Protein AF-A0A1B6LTF6-F1 (afdb_monomer)

Nearest PDB structures (foldseek):
  1we1-assembly4_D  TM=8.773E-01  e=3.688E-03  Synechocystis sp. PCC 6803
  1wox-assembly1_B  TM=9.077E-01  e=7.035E-02  Synechocystis sp. PCC 6803
  1rtw-assembly1_D  TM=5.455E-01  e=7.461E+00  Pyrococcus furiosus DSM 3638
  1wwm-assembly1_A  TM=3.262E-01  e=5.409E+00  Thermus thermophilus HB8

Solvent-accessible surface area (backbone atoms only — not comparable to full-atom values): 7005 Å² total; per-residue (Å²): 129,86,79,77,78,53,65,71,60,51,54,53,62,75,43,47,67,63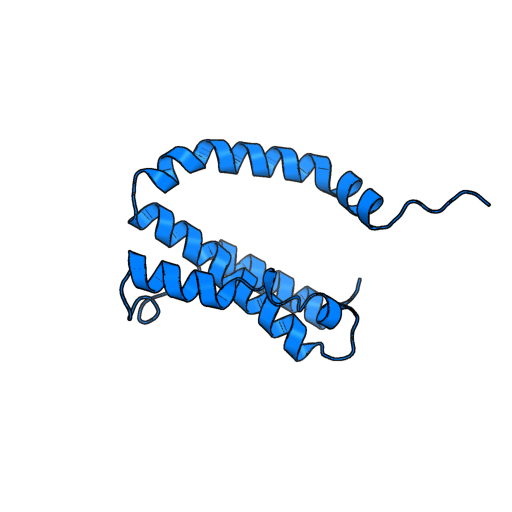,47,54,55,50,51,54,56,48,64,72,42,45,67,60,30,74,72,33,66,69,54,34,43,56,52,48,56,56,50,34,57,54,44,39,50,54,57,50,45,24,62,74,41,58,92,43,78,58,29,73,68,68,43,76,92,71,67,47,42,70,57,43,55,53,51,40,31,70,67,62,35,89,66,48,69,78,85,59,72,81,52,71,71,48,50,54,50,52,55,49,51,54,50,38,58,71,74,50,70,80,118

Organism: NCBI:txid36148

pLDDT: mean 94.02, std 7.32, range [45.12, 98.56]

Mean predicted aligned error: 3.91 Å

Foldseek 3Di:
DPDPDPVVVVVCVVCVVVCVVVVVVCVVCVVVLVVDLVSVLLVLLLVLLVLVLLLVLLVVPPPDCSVVVNDVVPRCNVVSLVSNCVSVNNCSPVPDDDDPVSVVVSVVQVVCSVPPVRD

Radius of gyration: 17.11 Å; Cα contacts (8 Å, |Δi|>4): 65; chains: 1; bounding box: 35×28×49 Å

Sequence (119 aa):
MEEEIPFTKQMRKATRQIHGVSDALINAKLAFAMSDNSVWAEGLLVFYEIFRYLEEAMVRLKGTPIAEFQIERLLRTKAFQTDLAHYLGEDWGKDYSPRESVTKYLLHLMEVEKKEPIL

Structure (mmCIF, N/CA/C/O backbone):
data_AF-A0A1B6LTF6-F1
#
_entry.id   AF-A0A1B6LTF6-F1
#
loop_
_atom_site.group_PDB
_atom_site.id
_atom_site.type_symbol
_atom_site.label_atom_id
_atom_site.label_alt_id
_atom_site.label_comp_id
_atom_site.label_asym_id
_atom_site.label_entity_id
_atom_site.label_seq_id
_atom_site.pdbx_PDB_ins_code
_atom_site.Cartn_x
_atom_site.Cartn_y
_atom_site.Cartn_z
_atom_site.occupancy
_atom_site.B_iso_or_equiv
_atom_site.auth_seq_id
_atom_site.auth_comp_id
_atom_site.auth_asym_id
_atom_site.auth_atom_id
_atom_site.pdbx_PDB_model_num
ATOM 1 N N . MET A 1 1 ? -20.935 15.910 29.973 1.00 45.12 1 MET A N 1
ATOM 2 C CA . MET A 1 1 ? -20.153 14.782 29.433 1.00 45.12 1 MET A CA 1
ATOM 3 C C . MET A 1 1 ? -19.077 15.400 28.575 1.00 45.12 1 MET A C 1
ATOM 5 O O . MET A 1 1 ? -19.418 16.229 27.741 1.00 45.12 1 MET A O 1
ATOM 9 N N . GLU A 1 2 ? -17.814 15.127 28.873 1.00 55.56 2 GLU A N 1
ATOM 10 C CA . GLU A 1 2 ? -16.705 15.586 28.037 1.00 55.56 2 GLU A CA 1
ATO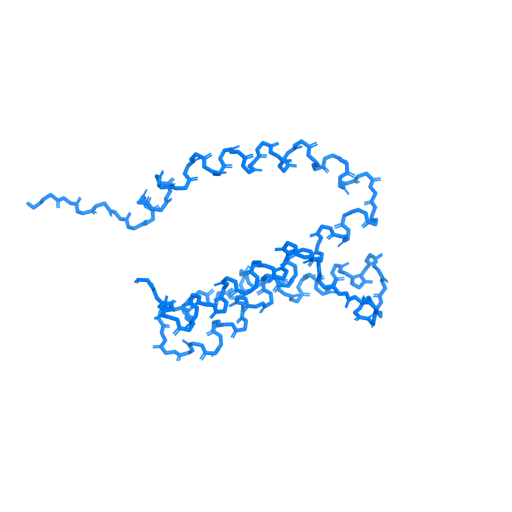M 11 C C . GLU A 1 2 ? -16.833 14.879 26.681 1.00 55.56 2 GLU A C 1
ATOM 13 O O . GLU A 1 2 ? -17.059 13.671 26.637 1.00 55.56 2 GLU A O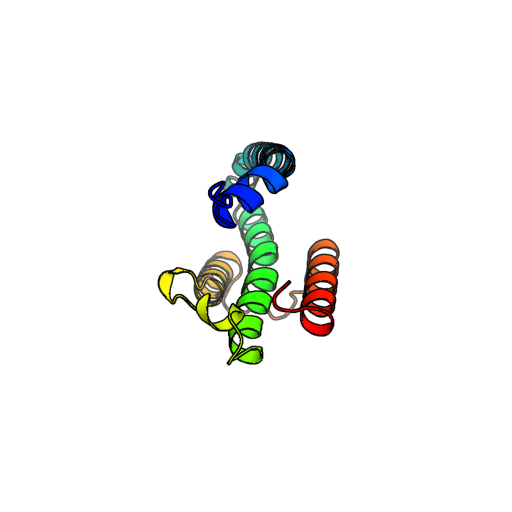 1
ATOM 18 N N . GLU A 1 3 ? -16.837 15.639 25.591 1.00 69.75 3 GLU A N 1
ATOM 19 C CA . GLU A 1 3 ? -17.066 15.098 24.253 1.00 69.75 3 GLU A CA 1
ATOM 20 C C . GLU A 1 3 ? -15.832 14.283 23.844 1.00 69.75 3 GLU A C 1
ATOM 22 O O . GLU A 1 3 ? -14.727 14.823 23.730 1.00 69.75 3 GLU A O 1
ATOM 27 N N . GLU A 1 4 ? -15.998 12.969 23.687 1.00 85.19 4 GLU A N 1
ATOM 28 C CA . GLU A 1 4 ? -14.898 12.078 23.329 1.00 85.19 4 GLU A CA 1
ATOM 29 C C . GLU A 1 4 ? -14.303 12.500 21.979 1.00 85.19 4 GLU A C 1
ATOM 31 O O . GLU A 1 4 ? -15.010 12.721 20.993 1.00 85.19 4 GLU A O 1
ATOM 36 N N . ILE A 1 5 ? -12.978 12.656 21.930 1.00 91.25 5 ILE A N 1
ATOM 37 C CA . ILE A 1 5 ? -12.281 13.093 20.720 1.00 91.25 5 ILE A CA 1
ATOM 38 C C . ILE A 1 5 ? -12.512 12.040 19.621 1.00 91.25 5 ILE A C 1
ATOM 40 O O . ILE A 1 5 ? -12.116 10.892 19.818 1.00 91.25 5 ILE A O 1
ATOM 44 N N . PRO A 1 6 ? -13.047 12.399 18.435 1.00 95.50 6 PRO A N 1
ATOM 45 C CA . PRO A 1 6 ? -13.253 11.444 17.348 1.00 95.50 6 PRO A CA 1
ATOM 46 C C . PRO A 1 6 ? -11.975 10.679 16.991 1.00 95.50 6 PRO A C 1
ATOM 48 O O . PRO A 1 6 ? -10.903 11.287 16.900 1.00 95.50 6 PRO A O 1
ATOM 51 N N . PHE A 1 7 ? -12.086 9.377 16.710 1.00 91.38 7 PHE A N 1
ATOM 52 C CA . PHE A 1 7 ? -10.942 8.513 16.377 1.00 91.38 7 PHE A CA 1
ATOM 53 C C . PHE A 1 7 ? -10.059 9.090 15.257 1.00 91.38 7 PHE A C 1
ATOM 55 O O . PHE A 1 7 ? -8.834 9.060 15.337 1.00 91.38 7 PHE A O 1
ATOM 62 N N . THR A 1 8 ? -10.657 9.752 14.263 1.00 94.69 8 THR A N 1
ATOM 63 C CA . THR A 1 8 ? -9.929 10.458 13.192 1.00 94.69 8 THR A CA 1
ATOM 64 C C . THR A 1 8 ? -8.979 11.543 13.718 1.00 94.69 8 THR A C 1
ATOM 66 O O . THR A 1 8 ? -7.857 11.685 13.224 1.00 94.69 8 THR A O 1
ATOM 69 N N . LYS A 1 9 ? -9.380 12.299 14.750 1.00 96.25 9 LYS A N 1
ATOM 70 C CA . LYS A 1 9 ? -8.520 13.294 15.412 1.00 96.25 9 LYS A CA 1
ATOM 71 C C . LYS A 1 9 ? -7.450 12.621 16.272 1.00 96.25 9 LYS A C 1
ATOM 73 O O . LYS A 1 9 ? -6.322 13.120 16.305 1.00 96.25 9 LYS A O 1
ATOM 78 N N . GLN A 1 10 ? -7.774 11.501 16.922 1.00 95.81 10 GLN A N 1
ATOM 79 C CA . GLN A 1 10 ? -6.803 10.714 17.689 1.00 95.81 10 GLN A CA 1
ATOM 80 C C . GLN A 1 10 ? -5.689 10.180 16.774 1.00 95.81 10 GLN A C 1
ATOM 82 O O . GLN A 1 10 ? -4.516 10.477 17.007 1.00 95.81 10 GLN A O 1
ATOM 87 N N . MET A 1 11 ? -6.049 9.525 15.665 1.00 95.12 11 MET A N 1
ATOM 88 C CA . MET A 1 11 ? -5.112 9.003 14.661 1.00 95.12 11 MET A CA 1
ATOM 89 C C . MET A 1 11 ? -4.235 10.098 14.050 1.00 95.12 11 MET A C 1
ATOM 91 O O . MET A 1 11 ? -3.015 9.940 13.953 1.00 95.12 11 MET A O 1
ATOM 95 N N . ARG A 1 12 ? -4.823 11.251 13.699 1.00 96.50 12 ARG A N 1
ATOM 96 C CA . ARG A 1 12 ? -4.063 12.404 13.186 1.00 96.50 12 ARG A CA 1
ATOM 97 C C . ARG A 1 12 ? -3.042 12.914 14.204 1.00 96.50 12 ARG A C 1
ATOM 99 O O . ARG A 1 12 ? -1.933 13.279 13.823 1.00 96.50 12 ARG A O 1
ATOM 106 N N . LYS A 1 13 ? -3.406 12.972 15.490 1.00 96.88 13 LYS A N 1
ATOM 107 C CA . LYS A 1 13 ? -2.496 13.413 16.556 1.00 96.88 13 LYS A CA 1
ATOM 108 C C . LYS A 1 13 ? -1.367 12.401 16.764 1.00 96.88 13 LYS A C 1
ATOM 110 O O . LYS A 1 13 ? -0.211 12.814 16.812 1.00 96.88 13 LYS A O 1
ATOM 115 N N . ALA A 1 14 ? -1.698 11.113 16.840 1.00 97.06 14 ALA A N 1
ATOM 116 C CA . ALA A 1 14 ? -0.745 10.033 17.088 1.00 97.06 14 ALA A CA 1
ATOM 117 C C . ALA A 1 14 ? 0.296 9.886 15.965 1.00 97.06 14 ALA A C 1
ATOM 119 O O . ALA A 1 14 ? 1.468 9.641 16.234 1.00 97.06 14 ALA A O 1
ATOM 120 N N . THR A 1 15 ? -0.101 10.101 14.708 1.00 97.19 15 THR A N 1
ATOM 121 C CA . THR A 1 15 ? 0.783 9.913 13.543 1.00 97.19 15 THR A CA 1
ATOM 122 C C . THR A 1 15 ? 1.488 11.190 13.075 1.00 97.19 15 THR A C 1
ATOM 124 O O . THR A 1 15 ? 2.348 11.125 12.199 1.00 97.19 15 THR A O 1
ATOM 127 N N . ARG A 1 16 ? 1.197 12.362 13.664 1.00 97.81 16 ARG A N 1
ATOM 128 C CA . ARG A 1 16 ? 1.701 13.670 13.193 1.00 97.81 16 ARG A CA 1
ATOM 129 C C . ARG A 1 16 ? 3.223 13.727 13.050 1.00 97.81 16 ARG A C 1
ATOM 131 O O . ARG A 1 16 ? 3.721 14.243 12.053 1.00 97.81 16 ARG A O 1
ATOM 138 N N . GLN A 1 17 ? 3.954 13.243 14.054 1.00 97.75 17 GLN A N 1
ATOM 139 C CA . GLN A 1 17 ? 5.415 13.320 14.058 1.00 97.75 17 GLN A CA 1
ATOM 140 C C . GLN A 1 17 ? 6.015 12.422 12.972 1.00 97.75 17 GLN A C 1
ATOM 142 O O . GLN A 1 17 ? 6.822 12.891 12.172 1.00 97.75 17 GLN A O 1
ATOM 147 N N . ILE A 1 18 ? 5.588 11.157 12.905 1.00 97.12 18 ILE A N 1
ATOM 148 C CA . ILE A 1 18 ? 6.114 10.208 11.917 1.00 97.12 18 ILE A CA 1
ATOM 149 C C . ILE A 1 18 ? 5.684 10.559 10.488 1.00 97.12 18 ILE A C 1
ATOM 151 O O . ILE A 1 18 ? 6.468 10.384 9.555 1.00 97.12 18 ILE A O 1
ATOM 155 N N . HIS A 1 19 ? 4.493 11.141 10.312 1.00 97.00 19 HIS A N 1
ATOM 156 C CA . HIS A 1 19 ? 4.064 11.706 9.035 1.00 97.00 19 HIS A CA 1
ATOM 157 C C . HIS A 1 19 ? 5.018 12.812 8.578 1.00 97.00 19 HIS A C 1
ATOM 159 O O . HIS A 1 19 ? 5.439 12.796 7.430 1.00 97.00 19 HIS A O 1
ATOM 165 N N . GLY A 1 20 ? 5.405 13.745 9.457 1.00 97.81 20 GLY A N 1
ATOM 166 C CA . GLY A 1 20 ? 6.341 14.819 9.098 1.00 97.81 20 GLY A CA 1
ATOM 167 C C . GLY A 1 20 ? 7.707 14.300 8.634 1.00 97.81 20 GLY A C 1
ATOM 168 O O . GLY A 1 20 ? 8.255 14.799 7.655 1.00 97.81 20 GLY A O 1
ATOM 169 N N . VAL A 1 21 ? 8.231 13.259 9.289 1.00 97.31 21 VAL A N 1
ATOM 170 C CA . VAL A 1 21 ? 9.480 12.600 8.866 1.00 97.31 21 VAL A CA 1
ATOM 171 C C . VAL A 1 21 ? 9.309 11.920 7.505 1.00 97.31 21 VAL A C 1
ATOM 173 O O . VAL A 1 21 ? 10.147 12.089 6.621 1.00 97.31 21 VAL A O 1
ATOM 176 N N . SER A 1 22 ? 8.219 11.171 7.327 1.00 94.81 22 SER A N 1
ATOM 177 C CA . SER A 1 22 ? 7.945 10.434 6.087 1.00 94.81 22 SER A CA 1
ATOM 178 C C . SER A 1 22 ? 7.748 11.379 4.899 1.00 94.81 22 SER A C 1
ATOM 180 O O . SER A 1 22 ? 8.327 11.159 3.840 1.00 94.81 22 SER A O 1
ATOM 182 N N . ASP A 1 23 ? 6.996 12.462 5.094 1.00 95.81 23 ASP A N 1
ATOM 183 C CA . ASP A 1 23 ? 6.724 13.484 4.081 1.00 95.81 23 ASP A CA 1
ATOM 184 C C . ASP A 1 23 ? 8.012 14.184 3.621 1.00 95.81 23 ASP A C 1
ATOM 186 O O . ASP A 1 23 ? 8.271 14.292 2.423 1.00 95.81 23 ASP A O 1
ATOM 190 N N . ALA A 1 24 ? 8.891 14.566 4.554 1.00 96.25 24 ALA A N 1
ATOM 191 C CA . ALA A 1 24 ? 10.189 15.150 4.213 1.00 96.25 24 ALA A CA 1
ATOM 192 C C . ALA A 1 24 ? 11.064 14.189 3.384 1.00 96.25 24 ALA A C 1
ATOM 194 O O . ALA A 1 24 ? 11.682 14.603 2.401 1.00 96.25 24 ALA A O 1
ATOM 195 N N . LEU A 1 25 ? 11.095 12.900 3.750 1.00 94.50 25 LEU A N 1
ATOM 196 C CA . LEU A 1 25 ? 11.865 11.882 3.028 1.00 94.50 25 LEU A CA 1
ATOM 197 C C . LEU A 1 25 ? 11.320 11.621 1.620 1.00 94.50 25 LEU A C 1
ATOM 199 O O . LEU A 1 25 ? 12.110 11.484 0.684 1.00 94.50 25 LEU A O 1
ATOM 203 N N . ILE A 1 26 ? 9.996 11.547 1.464 1.00 91.56 26 ILE A N 1
ATOM 204 C CA . ILE A 1 26 ? 9.364 11.355 0.156 1.00 91.56 26 ILE A CA 1
ATOM 205 C C . ILE A 1 26 ? 9.617 12.570 -0.733 1.00 91.56 26 ILE A C 1
ATOM 207 O O . ILE A 1 26 ? 10.115 12.397 -1.843 1.00 91.56 26 ILE A O 1
ATOM 211 N N . ASN A 1 27 ? 9.385 13.790 -0.241 1.00 92.75 27 ASN A N 1
ATOM 212 C CA . ASN A 1 27 ? 9.604 15.009 -1.025 1.00 92.75 27 ASN A CA 1
ATOM 213 C C . ASN A 1 27 ? 11.067 15.168 -1.469 1.00 92.75 27 ASN A C 1
ATOM 215 O O . ASN A 1 27 ? 11.323 15.554 -2.608 1.00 92.75 27 ASN A O 1
ATOM 219 N N . ALA A 1 28 ? 12.032 14.793 -0.623 1.00 93.19 28 ALA A N 1
ATOM 220 C CA . ALA A 1 28 ? 13.450 14.808 -0.988 1.00 93.19 28 ALA A CA 1
ATOM 221 C C . ALA A 1 28 ? 13.803 13.811 -2.110 1.00 93.19 28 ALA A C 1
ATOM 223 O O . ALA A 1 28 ? 14.743 14.042 -2.869 1.00 93.19 28 ALA A O 1
ATOM 224 N N . LYS A 1 29 ? 13.069 12.696 -2.219 1.00 91.56 29 LYS A N 1
ATOM 225 C CA . LYS A 1 29 ? 13.316 11.637 -3.212 1.00 91.56 29 LYS A CA 1
ATOM 226 C C . LYS A 1 29 ? 12.450 11.758 -4.463 1.00 91.56 29 LYS A C 1
ATOM 228 O O . LYS A 1 29 ? 12.794 11.168 -5.483 1.00 91.56 29 LYS A O 1
ATOM 233 N N . LEU A 1 30 ? 11.358 12.519 -4.406 1.00 92.94 30 LEU A N 1
ATOM 234 C CA . LEU A 1 30 ? 10.353 12.559 -5.465 1.00 92.94 30 LEU A CA 1
ATOM 235 C C . LEU A 1 30 ? 10.920 13.088 -6.788 1.00 92.94 30 LEU A C 1
ATOM 237 O O . LEU A 1 30 ? 10.651 12.512 -7.835 1.00 92.94 30 LEU A O 1
ATOM 241 N N . ALA A 1 31 ? 11.759 14.127 -6.742 1.00 90.12 31 ALA A N 1
ATOM 242 C CA . ALA A 1 31 ? 12.406 14.666 -7.940 1.00 90.12 31 ALA A CA 1
ATOM 243 C C . ALA A 1 31 ? 13.285 13.620 -8.650 1.00 90.12 31 ALA A C 1
ATOM 245 O O . ALA A 1 31 ? 13.258 13.524 -9.873 1.00 90.12 31 ALA A O 1
ATOM 246 N N . PHE A 1 32 ? 14.010 12.795 -7.886 1.00 90.12 32 PHE A N 1
ATOM 247 C CA . PHE A 1 32 ? 14.809 11.700 -8.437 1.00 90.12 32 PHE A CA 1
ATOM 248 C C . PHE A 1 32 ? 13.927 10.581 -8.986 1.00 90.12 32 PHE A C 1
ATOM 250 O O . PHE A 1 32 ? 14.172 10.099 -10.087 1.00 90.12 32 PHE A O 1
ATOM 257 N N . ALA A 1 33 ? 12.872 10.207 -8.258 1.00 91.75 33 ALA A N 1
ATOM 258 C CA . ALA A 1 33 ? 11.934 9.188 -8.713 1.00 91.75 33 ALA A CA 1
ATOM 259 C C . ALA A 1 33 ? 11.273 9.576 -10.044 1.00 91.75 33 ALA A C 1
ATOM 261 O O . ALA A 1 33 ? 11.152 8.736 -10.921 1.00 91.75 33 ALA A O 1
ATOM 262 N N . MET A 1 34 ? 10.914 10.849 -10.230 1.00 91.31 34 MET A N 1
ATOM 263 C CA . MET A 1 34 ? 10.315 11.339 -11.479 1.00 91.31 34 MET A CA 1
ATOM 264 C C . MET A 1 34 ? 11.327 11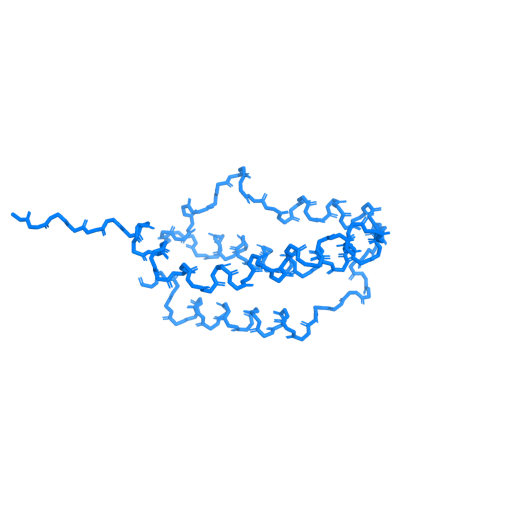.565 -12.612 1.00 91.31 34 MET A C 1
ATOM 266 O O . MET A 1 34 ? 10.921 11.777 -13.750 1.00 91.31 34 MET A O 1
ATOM 270 N N . SER A 1 35 ? 12.631 11.559 -12.321 1.00 92.75 35 SER A N 1
ATOM 271 C CA . SER A 1 35 ? 13.669 11.767 -13.340 1.00 92.75 35 SER A CA 1
ATOM 272 C C . SER A 1 35 ? 13.980 10.514 -14.162 1.00 92.75 35 SER A C 1
ATOM 274 O O . SER A 1 35 ? 14.578 10.624 -15.230 1.00 92.75 35 SER A O 1
ATOM 276 N N . ASP A 1 36 ? 13.566 9.338 -13.682 1.00 94.81 36 ASP A N 1
ATOM 277 C CA . ASP A 1 36 ? 13.860 8.049 -14.300 1.00 94.81 36 ASP A CA 1
ATOM 278 C C . ASP A 1 36 ? 12.661 7.098 -14.155 1.00 94.81 36 ASP A C 1
ATOM 280 O O . ASP A 1 36 ? 12.261 6.733 -13.047 1.00 94.81 36 ASP A O 1
ATOM 284 N N . ASN A 1 37 ? 12.104 6.667 -15.290 1.00 94.94 37 ASN A N 1
ATOM 285 C CA . ASN A 1 37 ? 10.956 5.759 -15.340 1.00 94.94 37 ASN A CA 1
ATOM 286 C C . ASN A 1 37 ? 11.215 4.423 -14.630 1.00 94.94 37 A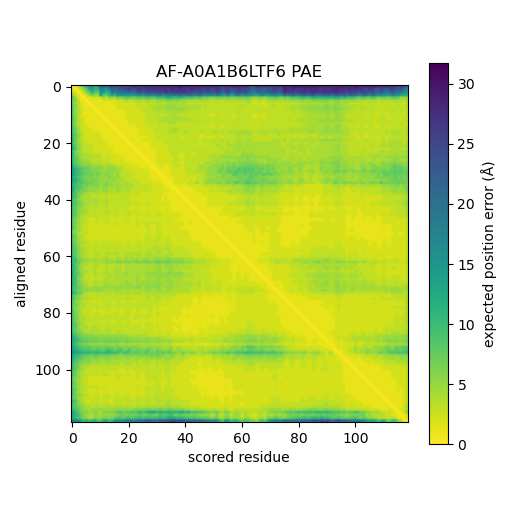SN A C 1
ATOM 288 O O . ASN A 1 37 ? 10.287 3.868 -14.043 1.00 94.94 37 ASN A O 1
ATOM 292 N N . SER A 1 38 ? 12.447 3.908 -14.653 1.00 92.19 38 SER A N 1
ATOM 293 C CA . SER A 1 38 ? 12.788 2.672 -13.942 1.00 92.19 38 SER A CA 1
ATOM 294 C C . SER A 1 38 ? 12.741 2.875 -12.426 1.00 92.19 38 SER A C 1
ATOM 296 O O . SER A 1 38 ? 12.185 2.048 -11.706 1.00 92.19 38 SER A O 1
ATOM 298 N N . VAL A 1 39 ? 13.227 4.020 -11.935 1.00 93.69 39 VAL A N 1
ATOM 299 C CA . VAL A 1 39 ? 13.182 4.367 -10.506 1.00 93.69 39 VAL A CA 1
ATOM 300 C C . VAL A 1 39 ? 11.743 4.620 -10.059 1.00 93.69 39 VAL A C 1
ATOM 302 O O . VAL A 1 39 ? 11.349 4.184 -8.974 1.00 93.69 39 VAL A O 1
ATOM 305 N N . TRP A 1 40 ? 10.943 5.285 -10.894 1.00 95.75 40 TRP A N 1
ATOM 306 C CA . TRP A 1 40 ? 9.515 5.467 -10.652 1.00 95.75 40 TRP A CA 1
ATOM 307 C C . TRP A 1 40 ? 8.782 4.127 -10.539 1.00 95.75 40 TRP A C 1
ATOM 309 O O . TRP A 1 40 ? 8.089 3.887 -9.549 1.00 95.75 40 TRP A O 1
ATOM 319 N N . ALA A 1 41 ? 8.982 3.229 -11.508 1.00 95.19 41 ALA A N 1
ATOM 320 C CA . ALA A 1 41 ? 8.349 1.915 -11.538 1.00 95.19 41 ALA A CA 1
ATOM 321 C C . ALA A 1 41 ? 8.728 1.048 -10.327 1.00 95.19 41 ALA A C 1
ATOM 323 O O . ALA A 1 41 ? 7.864 0.417 -9.720 1.00 95.19 41 ALA A O 1
ATOM 324 N N . GLU A 1 42 ? 9.992 1.087 -9.904 1.00 92.38 42 GLU A N 1
ATOM 325 C CA . GLU A 1 42 ? 10.445 0.457 -8.659 1.00 92.38 42 GLU A CA 1
ATOM 326 C C . GLU A 1 42 ? 9.724 1.014 -7.423 1.00 92.38 42 GLU A C 1
ATOM 328 O O . GLU A 1 42 ? 9.388 0.271 -6.498 1.00 92.38 42 GLU A O 1
ATOM 333 N N . GLY A 1 43 ? 9.443 2.320 -7.407 1.00 93.69 43 GLY A N 1
ATOM 334 C CA . GLY A 1 43 ? 8.600 2.944 -6.390 1.00 93.69 43 GLY A CA 1
ATOM 335 C C . GLY A 1 43 ? 7.171 2.399 -6.408 1.00 93.69 43 GLY A C 1
ATOM 336 O O . GLY A 1 43 ? 6.636 2.055 -5.354 1.00 93.69 43 GLY A O 1
ATOM 337 N N . LEU A 1 44 ? 6.567 2.257 -7.591 1.00 96.38 44 LEU A N 1
ATOM 338 C CA . LEU A 1 44 ? 5.223 1.689 -7.743 1.00 96.38 44 LEU A CA 1
ATOM 339 C C . LEU A 1 44 ? 5.147 0.242 -7.237 1.00 96.38 44 LEU A C 1
ATOM 341 O O . LEU A 1 44 ? 4.189 -0.096 -6.545 1.00 96.38 44 LEU A O 1
ATOM 345 N N . LEU A 1 45 ? 6.168 -0.584 -7.495 1.00 96.00 45 LEU A N 1
ATOM 346 C CA . LEU A 1 45 ? 6.235 -1.967 -7.000 1.00 96.00 45 LEU A CA 1
ATOM 347 C C . LEU A 1 45 ? 6.201 -2.053 -5.467 1.00 96.00 45 LEU A C 1
ATOM 349 O O . LEU A 1 45 ? 5.622 -2.990 -4.917 1.00 96.00 45 LEU A O 1
ATOM 353 N N . VAL A 1 46 ? 6.787 -1.075 -4.764 1.00 95.12 46 VAL A N 1
ATOM 354 C CA . VAL A 1 46 ? 6.728 -1.006 -3.293 1.00 95.12 46 VAL A CA 1
ATOM 355 C C . VAL A 1 46 ? 5.293 -0.802 -2.812 1.00 95.12 46 VAL A C 1
ATOM 357 O O . VAL A 1 46 ? 4.878 -1.454 -1.857 1.00 95.12 46 VAL A O 1
ATOM 360 N N . PHE A 1 47 ? 4.530 0.082 -3.457 1.00 96.50 47 PHE A N 1
ATOM 361 C CA . PHE A 1 47 ? 3.142 0.347 -3.071 1.00 96.50 47 PHE A CA 1
ATOM 362 C C . PHE A 1 47 ? 2.186 -0.758 -3.525 1.00 96.50 47 PHE A C 1
ATOM 364 O O . PHE A 1 47 ? 1.285 -1.121 -2.768 1.00 9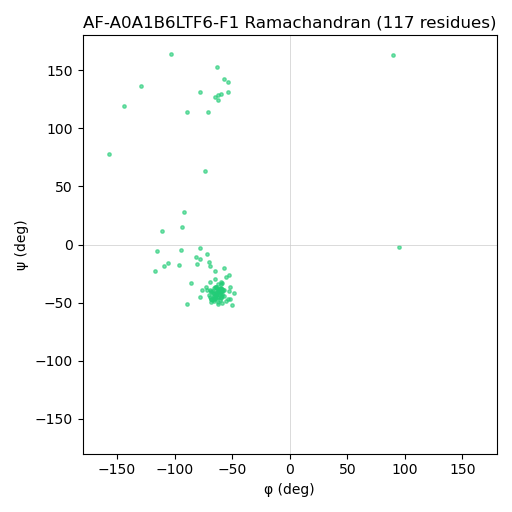6.50 47 PHE A O 1
ATOM 371 N N . TYR A 1 48 ? 2.393 -1.308 -4.723 1.00 97.94 48 TYR A N 1
ATOM 372 C CA . TYR A 1 48 ? 1.546 -2.339 -5.319 1.00 97.94 48 TYR A CA 1
ATOM 373 C C . TYR A 1 48 ? 1.285 -3.507 -4.362 1.00 97.94 48 TYR A C 1
ATOM 375 O O . TYR A 1 48 ? 0.127 -3.828 -4.100 1.00 97.94 48 TYR A O 1
ATOM 383 N N . GLU A 1 49 ? 2.340 -4.094 -3.793 1.00 97.38 49 GLU A N 1
ATOM 384 C CA . GLU A 1 49 ? 2.220 -5.249 -2.897 1.00 97.38 49 GLU A CA 1
ATOM 385 C C . GLU A 1 49 ? 1.432 -4.938 -1.626 1.00 97.38 49 GLU A C 1
ATOM 387 O O . GLU A 1 49 ? 0.595 -5.730 -1.193 1.00 97.38 49 GLU A O 1
ATOM 392 N N . ILE A 1 50 ? 1.662 -3.759 -1.046 1.00 98.12 50 ILE A N 1
ATOM 393 C CA . ILE A 1 50 ? 0.989 -3.343 0.185 1.00 98.12 50 ILE A CA 1
ATOM 394 C C . ILE A 1 50 ? -0.498 -3.119 -0.076 1.00 98.12 50 ILE A C 1
ATOM 396 O O . ILE A 1 50 ? -1.337 -3.642 0.656 1.00 98.12 50 ILE A O 1
ATOM 400 N N . PHE A 1 51 ? -0.840 -2.388 -1.139 1.00 98.19 51 PHE A N 1
ATOM 401 C CA . PHE A 1 51 ? -2.237 -2.152 -1.497 1.00 98.19 51 PHE A CA 1
ATOM 402 C C . PHE A 1 51 ? -2.943 -3.440 -1.904 1.00 98.19 51 PHE A C 1
ATOM 404 O O . PHE A 1 51 ? -4.050 -3.684 -1.436 1.00 98.19 51 PHE A O 1
ATOM 411 N N . ARG A 1 52 ? -2.288 -4.305 -2.688 1.00 97.88 52 ARG A N 1
ATOM 412 C CA . ARG A 1 52 ? -2.824 -5.626 -3.032 1.00 97.88 52 ARG A CA 1
ATOM 413 C C . ARG A 1 52 ? -3.170 -6.426 -1.783 1.00 97.88 52 ARG A C 1
ATOM 415 O O . ARG A 1 52 ? -4.290 -6.915 -1.678 1.00 97.88 52 ARG A O 1
ATOM 422 N N . TYR A 1 53 ? -2.257 -6.500 -0.815 1.00 97.94 53 TYR A N 1
ATOM 423 C CA . TYR A 1 53 ? -2.526 -7.205 0.434 1.00 97.94 53 TYR A CA 1
ATOM 424 C C . TYR A 1 53 ? -3.716 -6.607 1.198 1.00 97.94 53 TYR A C 1
ATOM 426 O O . TYR A 1 53 ? -4.595 -7.351 1.634 1.00 97.94 53 TYR A O 1
ATOM 434 N N . LEU A 1 54 ? -3.749 -5.280 1.366 1.00 97.44 54 LEU A N 1
ATOM 435 C CA . LEU A 1 54 ? -4.807 -4.583 2.108 1.00 97.44 54 LEU A CA 1
ATOM 436 C C . LEU A 1 54 ? -6.179 -4.741 1.439 1.00 97.44 54 LEU A C 1
ATOM 438 O O . LEU A 1 54 ? -7.166 -5.006 2.121 1.00 97.44 54 LEU A O 1
ATOM 442 N N . GLU A 1 55 ? -6.249 -4.619 0.114 1.00 97.94 55 GLU A N 1
ATOM 443 C CA . GLU A 1 55 ? -7.490 -4.789 -0.648 1.00 97.94 55 GLU A CA 1
ATOM 444 C C . GLU A 1 55 ? -7.996 -6.235 -0.592 1.00 97.94 55 GLU A C 1
ATOM 446 O O . GLU A 1 55 ? -9.191 -6.469 -0.405 1.00 97.94 55 GLU A O 1
ATOM 451 N N . GLU A 1 56 ? -7.100 -7.223 -0.678 1.00 97.62 56 GLU A N 1
ATOM 452 C CA . GLU A 1 56 ? -7.466 -8.626 -0.472 1.00 97.62 56 GLU A CA 1
ATOM 453 C C . GLU A 1 56 ? -7.923 -8.886 0.975 1.00 97.62 56 GLU A C 1
ATOM 455 O O . GLU A 1 56 ? -8.861 -9.657 1.188 1.00 97.62 56 GLU A O 1
ATOM 460 N N . ALA A 1 57 ? -7.317 -8.228 1.971 1.00 96.62 57 ALA A N 1
ATOM 461 C CA . ALA A 1 57 ? -7.723 -8.343 3.373 1.00 96.62 57 ALA A CA 1
ATOM 462 C C . ALA A 1 57 ? -9.156 -7.835 3.599 1.00 96.62 57 ALA A C 1
ATOM 464 O O . ALA A 1 57 ? -9.918 -8.480 4.316 1.00 96.62 57 ALA A O 1
ATOM 465 N N . MET A 1 58 ? -9.572 -6.750 2.932 1.00 96.38 58 MET A N 1
ATOM 466 C CA . MET A 1 58 ? -10.962 -6.258 2.984 1.00 96.38 58 MET A CA 1
ATOM 467 C C . MET A 1 58 ? -11.970 -7.305 2.485 1.00 96.38 58 MET A C 1
ATOM 469 O O . MET A 1 58 ? -13.088 -7.382 2.994 1.00 96.38 58 MET A O 1
ATOM 473 N N . VAL A 1 59 ? -11.568 -8.142 1.521 1.00 96.69 59 VAL A N 1
ATOM 474 C CA . VAL A 1 5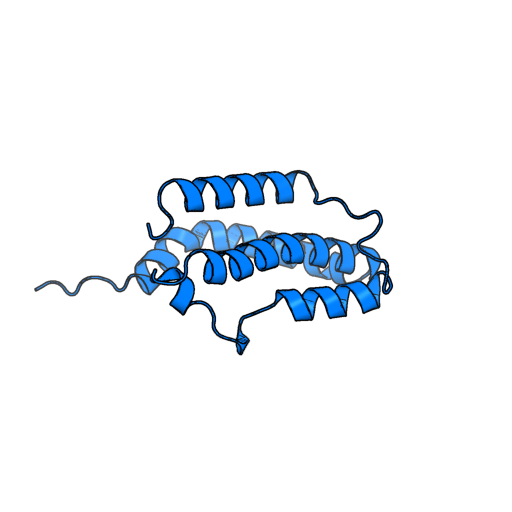9 ? -12.384 -9.262 1.028 1.00 96.69 59 VAL A CA 1
ATOM 475 C C . VAL A 1 59 ? -12.347 -10.447 1.996 1.00 96.69 59 VAL A C 1
ATOM 477 O O . VAL A 1 59 ? -13.397 -11.016 2.298 1.00 96.69 59 VAL A O 1
ATOM 480 N N . ARG A 1 60 ? -11.162 -10.826 2.499 1.00 96.19 60 ARG A N 1
ATOM 481 C CA . ARG A 1 60 ? -11.000 -11.944 3.451 1.00 96.19 60 ARG A CA 1
ATOM 482 C C . ARG A 1 60 ? -11.737 -11.696 4.766 1.00 96.19 60 ARG A C 1
ATOM 484 O O . ARG A 1 60 ? -12.360 -12.611 5.295 1.00 96.19 60 ARG A O 1
ATOM 491 N N . LEU A 1 61 ? -11.709 -10.460 5.258 1.00 95.56 61 LEU A N 1
ATOM 492 C CA . LEU A 1 61 ? -12.326 -10.027 6.515 1.00 95.56 61 LEU A CA 1
ATOM 493 C C . LEU A 1 61 ? -13.759 -9.510 6.322 1.00 95.56 61 LEU A C 1
ATOM 495 O O . LEU A 1 61 ? -14.243 -8.669 7.089 1.00 95.56 61 LEU A O 1
ATOM 499 N N . LYS A 1 62 ? -14.459 -10.008 5.296 1.00 95.12 62 LYS A N 1
ATOM 500 C CA . LYS A 1 62 ? -15.870 -9.700 5.066 1.00 95.12 62 LYS A CA 1
ATOM 501 C C . LYS A 1 62 ? -16.691 -9.991 6.326 1.00 95.12 62 LYS A C 1
ATOM 503 O O . LYS A 1 62 ? -16.605 -11.073 6.897 1.00 95.12 62 LYS A O 1
ATOM 508 N N . GLY A 1 63 ? -17.520 -9.029 6.728 1.00 93.62 63 GLY A N 1
ATOM 509 C CA . GLY A 1 63 ? -18.315 -9.106 7.960 1.00 93.62 63 GLY A CA 1
ATOM 510 C C . GLY A 1 63 ? -17.660 -8.439 9.174 1.00 93.62 63 GLY A C 1
ATOM 511 O O . GLY A 1 63 ? -18.283 -8.378 10.228 1.00 93.62 63 GLY A O 1
ATOM 512 N N . THR A 1 64 ? -16.448 -7.900 9.023 1.00 95.19 64 THR A N 1
ATOM 513 C CA . THR A 1 64 ? -15.830 -6.975 9.984 1.00 95.19 64 THR A CA 1
ATOM 514 C C . THR A 1 64 ? -15.913 -5.529 9.471 1.00 95.19 64 THR A C 1
ATOM 516 O O . THR A 1 64 ? -16.084 -5.334 8.262 1.00 95.19 64 THR A O 1
ATOM 519 N N . PRO A 1 65 ? -15.708 -4.512 10.332 1.00 94.62 65 PRO A N 1
ATOM 520 C CA . PRO A 1 65 ? -15.602 -3.115 9.899 1.00 94.62 65 PRO A CA 1
ATOM 521 C C . PRO A 1 65 ? -14.501 -2.863 8.858 1.00 94.62 65 PRO A C 1
ATOM 523 O O . PRO A 1 65 ? -14.569 -1.892 8.113 1.00 94.62 65 PRO A O 1
ATOM 526 N N . ILE A 1 66 ? -13.502 -3.748 8.739 1.00 94.50 66 ILE A N 1
ATOM 527 C CA . ILE A 1 66 ? -12.444 -3.618 7.726 1.00 94.50 66 ILE A CA 1
ATOM 528 C C . ILE A 1 66 ? -13.011 -3.678 6.304 1.00 94.50 66 ILE A C 1
ATOM 530 O O . ILE A 1 66 ? -12.539 -2.963 5.420 1.00 94.50 66 ILE A O 1
ATOM 534 N N . ALA A 1 67 ? -14.065 -4.465 6.083 1.00 94.88 67 ALA A N 1
ATOM 535 C CA . ALA A 1 67 ? -14.714 -4.557 4.779 1.00 94.88 67 ALA A CA 1
ATOM 536 C C . ALA A 1 67 ? -15.379 -3.234 4.347 1.00 94.88 67 ALA A C 1
ATOM 538 O O . ALA A 1 67 ? -15.547 -2.995 3.153 1.00 94.88 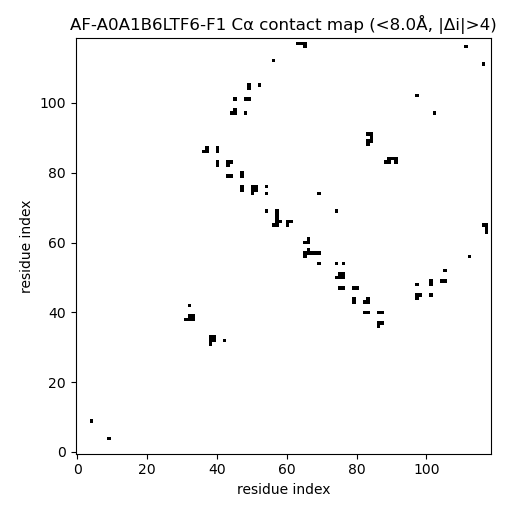67 ALA A O 1
ATOM 539 N N . GLU A 1 68 ? -15.716 -2.345 5.289 1.00 93.75 68 GLU A N 1
ATOM 540 C CA . GLU A 1 68 ? -16.313 -1.035 4.990 1.00 93.75 68 GLU A CA 1
ATOM 541 C C . GLU A 1 68 ? -15.323 -0.084 4.299 1.00 93.75 68 GLU A C 1
ATOM 543 O O . GLU A 1 68 ? -15.734 0.862 3.625 1.00 93.75 68 GLU A O 1
ATOM 548 N N . PHE A 1 69 ? -14.017 -0.361 4.390 1.00 93.00 69 PHE A N 1
ATOM 549 C CA . PHE A 1 69 ? -12.987 0.383 3.663 1.00 93.00 69 PHE A CA 1
ATOM 550 C C . PHE A 1 69 ? -12.870 -0.008 2.185 1.00 93.00 69 PHE A C 1
ATOM 552 O O . PHE A 1 69 ? -12.107 0.633 1.457 1.00 93.00 69 PHE A O 1
ATOM 559 N N . GLN A 1 70 ? -13.643 -0.993 1.707 1.00 94.56 70 GLN A N 1
ATOM 560 C CA . GLN A 1 70 ? -13.703 -1.377 0.295 1.00 94.56 70 GLN A CA 1
ATOM 561 C C . GLN A 1 70 ? -14.481 -0.342 -0.541 1.00 94.56 70 GLN A C 1
ATOM 563 O O . GLN A 1 70 ? -15.526 -0.609 -1.135 1.00 94.56 70 GLN A O 1
ATOM 568 N N . ILE A 1 71 ? -13.956 0.878 -0.593 1.00 95.25 71 ILE A N 1
ATOM 569 C CA . ILE A 1 71 ? -14.506 1.989 -1.360 1.00 95.25 71 ILE A CA 1
ATOM 570 C C . ILE A 1 71 ? -13.882 1.930 -2.752 1.00 95.25 71 ILE A C 1
ATOM 572 O O . ILE A 1 71 ? -12.685 2.161 -2.900 1.00 95.25 71 ILE A O 1
ATOM 576 N N . GLU A 1 72 ? -14.688 1.663 -3.783 1.00 92.94 72 GLU A N 1
ATOM 577 C CA . GLU A 1 72 ? -14.223 1.444 -5.166 1.00 92.94 72 GLU A CA 1
ATOM 578 C C . GLU A 1 72 ? -13.231 2.516 -5.648 1.00 92.94 72 GLU A C 1
ATOM 580 O O . GLU A 1 72 ? -12.186 2.214 -6.221 1.00 92.94 72 GLU A O 1
ATOM 585 N N . ARG A 1 73 ? -13.505 3.787 -5.331 1.00 93.38 73 ARG A N 1
ATOM 586 C CA . ARG A 1 73 ? -12.660 4.927 -5.716 1.00 93.38 73 ARG A CA 1
ATOM 587 C C . ARG A 1 73 ? -11.329 5.025 -4.970 1.00 93.38 73 ARG A C 1
ATOM 589 O O . ARG A 1 73 ? -10.524 5.879 -5.343 1.00 93.38 73 ARG A O 1
ATOM 596 N N . LEU A 1 74 ? -11.099 4.209 -3.944 1.00 94.56 74 LEU A N 1
ATOM 597 C CA . LEU A 1 74 ? -9.854 4.140 -3.173 1.00 94.56 74 LEU A CA 1
ATOM 598 C C . LEU A 1 74 ? -9.022 2.895 -3.497 1.00 94.56 74 LEU A C 1
ATOM 600 O O . LEU A 1 74 ? -7.828 2.907 -3.220 1.00 94.56 74 LEU A O 1
ATOM 604 N N . LEU A 1 75 ? -9.596 1.880 -4.152 1.00 96.81 75 LEU A N 1
ATOM 605 C CA . LEU A 1 75 ? -8.855 0.702 -4.616 1.00 96.81 75 LEU A CA 1
ATOM 606 C C . LEU A 1 75 ? -7.789 1.125 -5.632 1.00 96.81 75 LEU A C 1
ATOM 608 O O . LEU A 1 75 ? -8.079 1.895 -6.555 1.00 96.81 75 LEU A O 1
ATOM 612 N N . ARG A 1 76 ? -6.543 0.702 -5.432 1.00 97.94 76 ARG A N 1
ATOM 613 C CA . ARG A 1 76 ? -5.354 1.066 -6.213 1.00 97.94 76 ARG A CA 1
ATOM 614 C C . ARG A 1 76 ? -4.722 -0.122 -6.929 1.00 97.94 76 ARG A C 1
ATOM 616 O O . ARG A 1 76 ? -4.052 0.118 -7.928 1.00 97.94 76 ARG A O 1
ATOM 623 N N . THR A 1 77 ? -4.928 -1.370 -6.498 1.00 98.06 77 THR A N 1
ATOM 624 C CA . THR A 1 77 ? -4.213 -2.535 -7.061 1.00 98.06 77 THR A CA 1
ATOM 625 C C . THR A 1 77 ? -4.294 -2.611 -8.585 1.00 98.06 77 THR A C 1
ATOM 627 O O . THR A 1 77 ? -3.264 -2.745 -9.239 1.00 98.06 77 THR A O 1
ATOM 630 N N . LYS A 1 78 ? -5.486 -2.444 -9.174 1.00 97.62 78 LYS A N 1
ATOM 631 C CA . LYS A 1 78 ? -5.657 -2.458 -10.641 1.00 97.62 78 LYS A CA 1
ATOM 632 C C . LYS A 1 78 ? -4.959 -1.288 -11.343 1.00 97.62 78 LYS A C 1
ATOM 634 O O . LYS A 1 78 ? -4.416 -1.460 -12.431 1.00 97.62 78 LYS A O 1
ATOM 639 N N . ALA A 1 79 ? -4.978 -0.107 -10.725 1.00 98.06 79 ALA A N 1
ATOM 640 C CA . ALA A 1 79 ? -4.288 1.066 -11.254 1.00 98.06 79 ALA A CA 1
ATOM 641 C C . ALA A 1 79 ? -2.770 0.836 -11.255 1.00 98.06 79 ALA A C 1
ATOM 643 O O . ALA A 1 79 ? -2.144 0.981 -12.297 1.00 98.06 79 ALA A O 1
ATOM 644 N N . PHE A 1 80 ? -2.209 0.330 -10.151 1.00 98.19 80 PHE A N 1
ATOM 645 C CA . PHE A 1 80 ? -0.797 -0.050 -10.096 1.00 98.19 80 PHE A CA 1
ATOM 646 C C . PHE A 1 80 ? -0.429 -1.103 -11.140 1.00 98.19 80 PHE A C 1
ATOM 648 O O . PHE A 1 80 ? 0.599 -0.962 -11.783 1.00 98.19 80 PHE A O 1
ATOM 655 N N . GLN A 1 81 ? -1.256 -2.130 -11.360 1.00 97.75 81 GLN A N 1
ATOM 656 C CA . GLN A 1 81 ? -0.994 -3.127 -12.409 1.00 97.75 81 GLN A CA 1
ATOM 657 C C . GLN A 1 81 ? -0.926 -2.497 -13.805 1.00 97.75 81 GLN A C 1
ATOM 659 O O . GLN A 1 81 ? -0.093 -2.897 -14.614 1.00 97.75 81 GLN A O 1
ATOM 664 N N . THR A 1 82 ? -1.781 -1.506 -14.069 1.00 98.19 82 THR A N 1
ATOM 665 C CA . THR A 1 82 ? -1.809 -0.778 -15.345 1.00 98.19 82 THR A CA 1
ATOM 666 C C . THR A 1 82 ? -0.559 0.086 -15.499 1.00 98.19 82 THR A C 1
ATOM 668 O O . THR A 1 82 ? 0.092 0.046 -16.541 1.00 98.19 82 THR A O 1
ATOM 671 N N . ASP A 1 83 ? -0.179 0.812 -14.447 1.00 98.00 83 ASP A N 1
ATOM 672 C CA . ASP A 1 83 ? 1.030 1.637 -14.448 1.00 98.00 83 ASP A CA 1
ATOM 673 C C . ASP A 1 83 ? 2.291 0.768 -14.599 1.00 98.00 83 ASP A C 1
ATOM 675 O O . ASP A 1 83 ? 3.173 1.071 -15.398 1.00 98.00 83 ASP A O 1
ATOM 679 N N . LEU A 1 84 ? 2.374 -0.358 -13.888 1.00 97.62 84 LEU A N 1
ATOM 680 C CA . LEU A 1 84 ? 3.503 -1.286 -13.979 1.00 97.62 84 LEU A CA 1
ATOM 681 C C . LEU A 1 84 ? 3.615 -1.915 -15.369 1.00 97.62 84 LEU A C 1
ATOM 683 O O . LEU A 1 84 ? 4.717 -1.968 -15.908 1.00 97.62 84 LEU A O 1
ATOM 687 N N . ALA A 1 85 ? 2.498 -2.308 -15.988 1.00 97.31 85 ALA A N 1
ATOM 688 C CA . ALA A 1 85 ? 2.500 -2.781 -17.372 1.00 97.31 85 ALA A CA 1
ATOM 689 C C . ALA A 1 85 ? 2.986 -1.700 -18.348 1.00 97.31 85 ALA A C 1
ATOM 691 O O . ALA A 1 85 ? 3.748 -1.993 -19.268 1.00 97.31 85 ALA A O 1
ATOM 692 N N . HIS A 1 86 ? 2.616 -0.438 -18.115 1.00 97.12 86 HIS A N 1
ATOM 693 C CA . HIS A 1 86 ? 3.095 0.684 -18.917 1.00 97.12 86 HIS A CA 1
ATOM 694 C C . HIS A 1 86 ? 4.614 0.895 -18.797 1.00 97.12 86 HIS A C 1
ATOM 696 O O . HIS A 1 86 ? 5.283 1.080 -19.813 1.00 97.12 86 HIS A O 1
ATOM 702 N N . TYR A 1 87 ? 5.165 0.872 -17.580 1.00 95.88 87 TYR A N 1
ATOM 703 C CA . TYR A 1 87 ? 6.581 1.191 -17.355 1.00 95.88 87 TYR A CA 1
ATOM 704 C C . TYR A 1 87 ? 7.538 0.006 -17.539 1.00 95.88 87 TYR A C 1
ATOM 706 O O . TYR A 1 87 ? 8.678 0.212 -17.954 1.00 95.88 87 TYR A O 1
ATOM 714 N N . LEU A 1 88 ? 7.105 -1.214 -17.214 1.00 94.62 88 LEU A N 1
ATOM 715 C CA . LEU A 1 88 ? 7.946 -2.419 -17.173 1.00 94.62 88 LEU A CA 1
ATOM 716 C C . LEU A 1 88 ? 7.539 -3.477 -18.217 1.00 94.62 88 LEU A C 1
ATOM 718 O O . LEU A 1 88 ? 8.242 -4.474 -18.380 1.00 94.62 88 LEU A O 1
ATOM 722 N N . GLY A 1 89 ? 6.440 -3.254 -18.947 1.00 95.38 89 GLY A N 1
ATOM 723 C CA . GLY A 1 89 ? 5.873 -4.183 -19.927 1.00 95.38 89 GLY A CA 1
ATOM 724 C C . GLY A 1 89 ? 4.862 -5.160 -19.321 1.00 95.38 89 GLY A C 1
ATOM 725 O O . GLY A 1 89 ? 4.825 -5.367 -18.116 1.00 95.38 89 GLY A O 1
ATOM 726 N N . GLU A 1 90 ? 4.046 -5.800 -20.163 1.00 95.56 90 GLU A N 1
ATOM 727 C CA . GLU A 1 90 ? 2.958 -6.716 -19.747 1.00 95.56 90 GLU A CA 1
ATOM 728 C C . GLU A 1 90 ? 3.423 -7.872 -18.842 1.00 95.56 90 GLU A C 1
ATOM 730 O O . GLU A 1 90 ? 2.679 -8.367 -18.000 1.00 95.56 90 GLU A O 1
ATOM 735 N N . ASP A 1 91 ? 4.682 -8.278 -18.991 1.00 95.25 91 ASP A N 1
ATOM 736 C CA . ASP A 1 91 ? 5.298 -9.393 -18.276 1.00 95.25 91 ASP A CA 1
ATOM 737 C C . ASP A 1 91 ? 6.046 -8.970 -16.997 1.00 95.25 91 ASP A C 1
ATOM 739 O O . ASP A 1 91 ? 6.821 -9.759 -16.450 1.00 95.25 91 ASP A O 1
ATOM 743 N N . TRP A 1 92 ? 5.819 -7.750 -16.493 1.00 94.25 92 TRP A N 1
ATOM 744 C CA . TRP A 1 92 ? 6.548 -7.168 -15.354 1.00 94.25 92 TRP A CA 1
ATOM 745 C C . TRP A 1 92 ? 6.581 -8.051 -14.096 1.00 94.25 92 TRP A C 1
ATOM 747 O O . TRP A 1 92 ? 7.505 -7.949 -13.294 1.00 94.25 92 TRP A O 1
ATOM 757 N N . GLY A 1 93 ? 5.592 -8.931 -13.919 1.00 92.88 93 GLY A N 1
ATOM 758 C CA . GLY A 1 93 ? 5.496 -9.839 -12.777 1.00 92.88 93 GLY A CA 1
ATOM 759 C C . GLY A 1 93 ? 6.337 -11.120 -12.871 1.00 92.88 93 GLY A C 1
ATOM 760 O O . GLY A 1 93 ? 6.424 -11.828 -11.871 1.00 92.88 93 GLY A O 1
ATOM 761 N N . LYS A 1 94 ? 6.933 -11.461 -14.027 1.00 92.56 94 LYS A N 1
ATOM 762 C CA . LYS A 1 94 ? 7.594 -12.773 -14.231 1.00 92.56 94 LYS A CA 1
ATOM 763 C C . LYS A 1 94 ? 8.826 -12.984 -13.350 1.00 92.56 94 LYS A C 1
ATOM 765 O O . LYS A 1 94 ? 8.958 -14.045 -12.749 1.00 92.56 94 LYS A O 1
ATOM 770 N N . ASP A 1 95 ? 9.679 -11.970 -13.256 1.00 86.44 95 ASP A N 1
ATOM 771 C CA . ASP A 1 95 ? 10.934 -12.011 -12.489 1.00 86.44 95 ASP A CA 1
ATOM 772 C C . ASP A 1 95 ? 10.881 -11.107 -11.246 1.00 86.44 95 ASP A C 1
ATOM 774 O O . ASP A 1 95 ? 11.894 -10.821 -10.604 1.00 86.44 95 ASP A O 1
ATOM 778 N N . TYR A 1 96 ? 9.685 -10.627 -10.906 1.00 91.12 96 TYR A N 1
ATOM 779 C CA . TYR A 1 96 ? 9.482 -9.723 -9.790 1.00 91.12 96 TYR A CA 1
ATOM 780 C C . TYR A 1 96 ? 9.498 -10.471 -8.452 1.00 91.12 96 TYR A C 1
ATOM 782 O O . TYR A 1 96 ? 8.781 -11.448 -8.245 1.00 91.12 96 TYR A O 1
ATOM 790 N N . SER A 1 97 ? 10.272 -9.942 -7.504 1.00 93.69 97 SER A N 1
ATOM 791 C CA . SER A 1 97 ? 10.195 -10.307 -6.093 1.00 93.69 97 SER A CA 1
ATOM 792 C C . SER A 1 97 ? 10.089 -9.041 -5.242 1.00 93.69 97 SER A C 1
ATOM 794 O O . SER A 1 97 ? 10.862 -8.100 -5.459 1.00 93.69 97 SER A O 1
ATOM 796 N N . PRO A 1 98 ? 9.211 -9.010 -4.222 1.00 95.50 98 PRO A N 1
ATOM 797 C CA . PRO A 1 98 ? 9.144 -7.893 -3.295 1.00 95.50 98 PRO A CA 1
ATOM 798 C C . PRO A 1 98 ? 10.487 -7.650 -2.603 1.00 95.50 98 PRO A C 1
ATOM 800 O O . PRO A 1 98 ? 11.207 -8.580 -2.226 1.00 95.50 98 PRO A O 1
ATOM 803 N N . ARG A 1 99 ? 10.813 -6.372 -2.400 1.00 96.19 99 ARG A N 1
ATOM 804 C CA . ARG A 1 99 ? 11.994 -5.947 -1.637 1.00 96.19 99 ARG A CA 1
ATOM 805 C C . ARG A 1 99 ? 11.870 -6.406 -0.184 1.00 96.19 99 ARG A C 1
ATOM 807 O O . ARG A 1 99 ? 10.773 -6.442 0.363 1.00 96.19 99 ARG A O 1
ATOM 814 N N . GLU A 1 100 ? 12.996 -6.625 0.493 1.00 97.75 100 GLU A N 1
ATOM 815 C CA . GLU A 1 100 ? 13.009 -7.071 1.896 1.00 97.75 100 GLU A CA 1
ATOM 816 C C . GLU A 1 100 ? 12.155 -6.179 2.820 1.00 97.75 100 GLU A C 1
ATOM 818 O O . GLU A 1 100 ? 11.435 -6.677 3.683 1.00 97.75 100 GLU A O 1
ATOM 823 N N . SER A 1 101 ? 12.184 -4.856 2.622 1.00 96.75 101 SER A N 1
ATOM 824 C CA . SER A 1 101 ? 11.360 -3.915 3.390 1.00 96.75 101 SER A CA 1
ATOM 825 C C . SER A 1 101 ? 9.859 -4.106 3.157 1.00 96.75 101 SER A C 1
ATOM 827 O O . SER A 1 101 ? 9.081 -3.973 4.098 1.00 96.75 101 SER A O 1
ATOM 829 N N . VAL A 1 102 ? 9.456 -4.438 1.926 1.00 98.00 102 VAL A N 1
ATOM 830 C CA . VAL A 1 102 ? 8.063 -4.747 1.571 1.00 98.00 102 VAL A CA 1
ATOM 831 C C . VAL A 1 102 ? 7.660 -6.059 2.228 1.00 98.00 102 VAL A C 1
ATOM 833 O O . VAL A 1 102 ? 6.647 -6.104 2.916 1.00 98.00 102 VAL A O 1
ATOM 836 N N . THR A 1 103 ? 8.497 -7.093 2.128 1.00 98.31 103 THR A N 1
ATOM 837 C CA . THR A 1 103 ? 8.260 -8.386 2.784 1.00 98.31 103 THR A CA 1
ATOM 838 C C . THR A 1 103 ? 8.088 -8.233 4.294 1.00 98.31 103 THR A C 1
ATOM 840 O O . THR A 1 103 ? 7.151 -8.785 4.863 1.00 98.31 103 THR A O 1
ATOM 843 N N . LYS A 1 104 ? 8.934 -7.434 4.958 1.00 98.56 104 LYS A N 1
ATOM 844 C CA . LYS A 1 104 ? 8.793 -7.135 6.396 1.00 98.56 104 LYS A CA 1
ATOM 845 C C . LYS A 1 104 ? 7.468 -6.443 6.718 1.00 98.56 104 LYS A C 1
ATOM 847 O O . LYS A 1 104 ? 6.846 -6.776 7.724 1.00 98.56 104 LYS A O 1
ATOM 852 N N . TYR A 1 105 ? 7.030 -5.511 5.873 1.00 98.31 105 TYR A N 1
ATOM 853 C CA . TYR A 1 105 ? 5.744 -4.837 6.042 1.00 98.31 105 TYR A CA 1
ATOM 854 C C . TYR A 1 105 ? 4.576 -5.819 5.875 1.00 98.31 105 TYR A C 1
ATOM 856 O O . TYR A 1 105 ? 3.680 -5.849 6.714 1.00 98.31 105 TYR A O 1
ATOM 864 N N . LEU A 1 106 ? 4.609 -6.669 4.845 1.00 98.44 106 LEU A N 1
ATOM 865 C CA . LEU A 1 106 ? 3.592 -7.699 4.613 1.00 98.44 106 LEU A CA 1
ATOM 866 C C . LEU A 1 106 ? 3.504 -8.682 5.784 1.00 98.44 106 LEU A C 1
ATOM 868 O O . LEU A 1 106 ? 2.411 -8.952 6.269 1.00 98.44 106 LEU A O 1
ATOM 872 N N . LEU A 1 107 ? 4.644 -9.151 6.300 1.00 98.38 107 LEU A N 1
ATOM 873 C CA . LEU A 1 107 ? 4.682 -10.017 7.483 1.00 98.38 107 LEU A CA 1
ATOM 874 C C . LEU A 1 107 ? 4.049 -9.342 8.706 1.00 98.38 107 LEU A C 1
ATOM 876 O O . LEU A 1 107 ? 3.347 -9.995 9.475 1.00 98.38 107 LEU A O 1
ATOM 880 N N . HIS A 1 108 ? 4.264 -8.037 8.878 1.00 97.75 108 HIS A N 1
ATOM 881 C CA . HIS A 1 108 ? 3.614 -7.287 9.945 1.00 97.75 108 HIS A CA 1
ATOM 882 C C . HIS A 1 108 ? 2.093 -7.199 9.746 1.00 97.75 108 HIS A C 1
ATOM 884 O O . HIS A 1 108 ? 1.355 -7.446 10.696 1.00 97.75 108 HIS A O 1
ATOM 890 N N . LEU A 1 109 ? 1.616 -6.920 8.527 1.00 97.00 109 LEU A N 1
ATOM 891 C CA . LEU A 1 109 ? 0.180 -6.901 8.218 1.00 97.00 109 LEU A CA 1
ATOM 892 C C . LEU A 1 109 ? -0.483 -8.263 8.454 1.00 97.00 109 LEU A C 1
ATOM 894 O O . LEU A 1 109 ? -1.564 -8.319 9.034 1.00 97.00 109 LEU A O 1
ATOM 898 N N . MET A 1 110 ? 0.184 -9.353 8.068 1.00 97.19 110 MET A N 1
ATOM 899 C CA . MET A 1 110 ? -0.279 -10.720 8.329 1.00 97.19 110 MET A CA 1
ATOM 900 C C . MET A 1 110 ? -0.412 -11.004 9.824 1.00 97.19 110 MET A C 1
ATOM 902 O O . MET A 1 110 ? -1.368 -11.645 10.257 1.00 97.19 110 MET A O 1
ATOM 906 N N . GLU A 1 111 ? 0.535 -10.515 10.623 1.00 97.44 111 GLU A N 1
ATOM 907 C CA . GLU A 1 111 ? 0.495 -10.684 12.070 1.00 97.44 111 GLU A CA 1
ATOM 908 C C . GLU A 1 111 ? -0.635 -9.870 12.719 1.00 97.44 111 GLU A C 1
ATOM 910 O O . GLU A 1 111 ? -1.310 -10.380 13.615 1.00 97.44 111 GLU 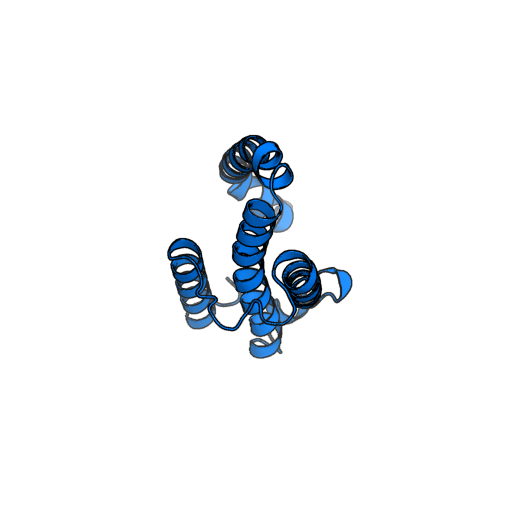A O 1
ATOM 915 N N . VAL A 1 112 ? -0.881 -8.641 12.246 1.00 95.94 112 VAL A N 1
ATOM 916 C CA . VAL A 1 112 ? -2.018 -7.811 12.685 1.00 95.94 112 VAL A CA 1
ATOM 917 C C . VAL A 1 112 ? -3.342 -8.485 12.330 1.00 95.94 112 VAL A C 1
ATOM 919 O O . VAL A 1 112 ? -4.176 -8.676 13.211 1.00 95.94 112 VAL A O 1
ATOM 922 N N . GLU A 1 113 ? -3.510 -8.930 11.080 1.00 94.81 113 GLU A N 1
ATOM 923 C CA . GLU A 1 113 ? -4.719 -9.630 10.619 1.00 94.81 113 GLU A CA 1
ATOM 924 C C . GLU A 1 113 ? -5.004 -10.890 11.452 1.00 94.81 113 GLU A C 1
ATOM 926 O O . GLU A 1 113 ? -6.155 -11.167 11.787 1.00 94.81 113 GLU A O 1
ATOM 931 N N . LYS A 1 114 ? -3.956 -11.633 11.830 1.00 94.69 114 LYS A N 1
ATOM 932 C CA . LYS A 1 114 ? -4.076 -12.853 12.637 1.00 94.69 114 LYS A CA 1
ATOM 933 C C . LYS A 1 114 ? -4.447 -12.583 14.096 1.00 94.69 114 LYS A C 1
ATOM 935 O O . LYS A 1 114 ? -5.163 -13.388 14.691 1.00 94.69 114 LYS A O 1
ATOM 940 N N . LYS A 1 115 ? -3.888 -11.533 14.701 1.00 94.81 115 LYS A N 1
ATOM 941 C CA . LYS A 1 115 ? -4.037 -11.265 16.139 1.00 94.81 115 LYS A CA 1
ATOM 942 C C . LYS A 1 115 ? -5.250 -10.408 16.453 1.00 94.81 115 LYS A C 1
ATOM 944 O O . LYS A 1 115 ? -6.018 -10.758 17.342 1.00 94.81 115 LYS A O 1
ATOM 949 N N . GLU A 1 116 ? -5.381 -9.286 15.761 1.00 92.38 116 GLU A N 1
ATOM 950 C CA . GLU A 1 116 ? -6.332 -8.237 16.109 1.00 92.38 116 GLU A CA 1
ATOM 951 C C . GLU A 1 116 ? -6.651 -7.393 14.862 1.00 92.38 116 GLU A C 1
ATOM 953 O O . GLU A 1 116 ? -6.115 -6.300 14.682 1.00 92.38 116 GLU A O 1
ATOM 958 N N . PRO A 1 117 ? -7.506 -7.905 13.957 1.00 87.81 117 PRO A N 1
ATOM 959 C CA . PRO A 1 117 ? -7.738 -7.282 12.654 1.00 87.81 117 PRO A CA 1
ATOM 960 C C . PRO A 1 117 ? -8.495 -5.948 12.718 1.00 87.81 117 PRO A C 1
ATOM 962 O O . PRO A 1 117 ? -8.532 -5.244 11.715 1.00 87.81 117 PRO A O 1
ATOM 965 N N . ILE A 1 118 ? -9.128 -5.614 13.849 1.00 87.12 118 ILE A N 1
ATOM 966 C CA . ILE A 1 118 ? -9.989 -4.426 14.002 1.00 87.12 118 ILE A CA 1
ATOM 967 C C . ILE A 1 118 ? -9.345 -3.347 14.896 1.00 87.12 118 ILE A C 1
ATOM 969 O O . ILE A 1 118 ? -9.706 -2.182 14.738 1.00 87.12 118 ILE A O 1
ATOM 973 N N . LEU A 1 119 ? -8.336 -3.714 15.705 1.00 63.62 119 LEU A N 1
ATOM 974 C CA . LEU A 1 119 ? -7.791 -2.934 16.834 1.00 63.62 119 LEU A CA 1
ATOM 975 C C . LEU A 1 119 ? -8.825 -2.537 17.904 1.00 63.62 119 LEU A C 1
ATOM 977 O O . LEU A 1 119 ? -10.013 -2.315 17.586 1.00 63.62 119 LEU A O 1
#

InterPro domains:
  IPR002051 Haem oxygenase [PTHR10720] (4-119)
  IPR002051 Haem oxygenase [cd19165] (6-119)
  IPR016053 Haem oxygenase-like [PF01126] (7-117)
  IPR016084 Haem oxygenase-like, multi-helical [G3DSA:1.20.910.10] (1-119)
  IPR016084 Haem oxygenase-like, multi-helical [SSF48613] (6-118)

Secondary structure (DSSP, 8-state):
---PPPHHHHHHHHHHHHHHHHHHHHHHHHHHHHH-HHHHHHHHHHHHHHHHHHHHHHHHTBTBGGGGG--GGG--HHHHHHHHHHHH-TTTTSS----HHHHHHHHHHHHHHHH-S--